Protein AF-A0A7J3LKR8-F1 (afdb_monomer)

pLDDT: mean 77.02, std 14.88, range [39.53, 92.94]

Nearest PDB structures (foldseek):
  2gaj-assembly2_B  TM=6.514E-01  e=2.776E-01  Thermotoga maritima MSB8
  6pcm-assembly1_A  TM=3.779E-01  e=8.186E-01  Mycolicibacterium smegmatis MC2 155

Solvent-accessible surface area (backbone atoms only — not comparable to full-atom values): 7815 Å² total; per-residue (Å²): 134,84,89,60,90,88,72,79,86,86,52,55,9,87,87,75,67,45,68,35,80,44,65,25,93,63,42,43,55,17,30,83,90,48,46,80,57,73,87,84,53,58,43,98,86,72,45,67,40,46,74,41,71,52,100,90,40,37,34,32,37,30,94,85,83,40,80,40,54,55,71,59,52,46,69,72,45,72,80,58,90,79,74,70,62,61,77,76,72,80,70,78,75,72,79,79,74,73,85,79,83,82,81,84,55,90,78,69,58,68,81,72,71,80,82,125

Foldseek 3Di:
DDDDPPDDDFDAALPPRHTFDDAAPLFAGHHPVCNQFDDWAADPVRATWDWDADPVTIWTQGPPPGIHHPVRRCVVCVPDVPPRPPVPPPPPPPDPDDPPDDDDDPVNCPVPPPDD

Radius of gyration: 26.87 Å; Cα contacts (8 Å, |Δi|>4): 132; chains: 1; bounding box: 76×48×60 Å

Mean predicted aligned error: 14.71 Å

Secondary structure (DSSP, 8-state):
----TT----PBPTTT-SBP-EE-TTS-EE-GGGTTPPP--B-TTSPBEEEEEETTEEEEEETTTEEE-HHHHHHHS---TT--------------PPP------GGGGGGTTT--

Structure (mmCIF, N/CA/C/O backbone):
data_AF-A0A7J3LKR8-F1
#
_entry.id   AF-A0A7J3LKR8-F1
#
loop_
_atom_site.group_PDB
_atom_site.id
_atom_site.type_symbol
_atom_site.label_atom_id
_atom_site.label_alt_id
_atom_site.label_comp_id
_atom_site.label_asym_id
_atom_site.label_entity_id
_atom_site.label_seq_id
_atom_site.pdbx_PDB_ins_code
_atom_site.Cartn_x
_atom_site.Cartn_y
_atom_site.Cartn_z
_atom_site.occupancy
_atom_site.B_iso_or_equiv
_atom_site.auth_seq_id
_atom_site.auth_comp_id
_atom_site.auth_asym_id
_atom_site.auth_atom_id
_atom_site.pdbx_PDB_model_num
ATOM 1 N N . MET A 1 1 ? -7.512 6.558 -28.235 1.00 57.88 1 MET A N 1
ATOM 2 C CA . MET A 1 1 ? -6.117 6.060 -28.162 1.00 57.88 1 MET A CA 1
ATOM 3 C C . MET A 1 1 ? -6.116 4.558 -28.423 1.00 57.88 1 MET A C 1
ATOM 5 O O . MET A 1 1 ? -6.779 3.833 -27.690 1.00 57.88 1 MET A O 1
ATOM 9 N N . ARG A 1 2 ? -5.471 4.093 -29.501 1.00 68.38 2 ARG A N 1
ATOM 10 C CA . ARG A 1 2 ? -5.388 2.660 -29.840 1.00 68.38 2 ARG A CA 1
ATOM 11 C C . ARG A 1 2 ? -4.340 1.997 -28.942 1.00 68.38 2 ARG A C 1
ATOM 13 O O . ARG A 1 2 ? -3.242 2.527 -28.810 1.00 68.38 2 ARG A O 1
ATOM 20 N N . LYS A 1 3 ? -4.677 0.868 -28.312 1.00 70.75 3 LYS A N 1
ATOM 21 C CA . LYS A 1 3 ? -3.706 0.061 -27.559 1.00 70.75 3 LYS A CA 1
ATOM 22 C C . LYS A 1 3 ? -2.816 -0.653 -28.576 1.00 70.75 3 LYS A C 1
ATOM 24 O O . LYS A 1 3 ? -3.308 -1.505 -29.309 1.00 70.75 3 LYS A O 1
ATOM 29 N N . ALA A 1 4 ? -1.550 -0.259 -28.660 1.00 83.12 4 ALA A N 1
ATOM 30 C CA . ALA A 1 4 ? -0.561 -0.938 -29.485 1.00 83.12 4 ALA A CA 1
ATOM 31 C C . ALA A 1 4 ? 0.054 -2.102 -28.697 1.00 83.12 4 ALA A C 1
ATOM 33 O O . ALA A 1 4 ? 0.315 -1.984 -27.496 1.00 83.12 4 ALA A O 1
ATOM 34 N N . TYR A 1 5 ? 0.278 -3.229 -29.370 1.00 75.50 5 TYR A N 1
ATOM 35 C CA . TYR A 1 5 ? 1.032 -4.343 -28.803 1.00 75.50 5 TYR A CA 1
ATOM 36 C C . TYR A 1 5 ? 2.461 -3.877 -28.475 1.00 75.50 5 TYR A C 1
ATOM 38 O O . TYR A 1 5 ? 3.068 -3.151 -29.258 1.00 75.50 5 TYR A O 1
ATOM 46 N N . GLY A 1 6 ? 2.975 -4.252 -27.300 1.00 80.94 6 GLY A N 1
ATOM 47 C CA . GLY A 1 6 ? 4.307 -3.851 -26.819 1.00 80.94 6 GLY A CA 1
ATOM 48 C C . GLY A 1 6 ? 4.324 -2.720 -25.782 1.00 80.94 6 GLY A C 1
ATOM 49 O O . GLY A 1 6 ? 5.373 -2.447 -25.207 1.00 80.94 6 GLY A O 1
ATOM 50 N N . MET A 1 7 ? 3.184 -2.094 -25.474 1.00 78.69 7 MET A N 1
ATOM 51 C CA . MET A 1 7 ? 3.101 -1.134 -24.367 1.00 78.69 7 MET A CA 1
ATOM 52 C C . MET A 1 7 ? 2.972 -1.865 -23.023 1.00 78.69 7 MET A C 1
ATOM 54 O O . MET A 1 7 ? 1.961 -2.518 -22.757 1.00 78.69 7 MET A O 1
ATOM 58 N N . SER A 1 8 ? 3.987 -1.751 -22.164 1.00 77.31 8 SER A N 1
ATOM 59 C CA . SER A 1 8 ? 3.939 -2.247 -20.787 1.00 77.31 8 SER A CA 1
ATOM 60 C C . SER A 1 8 ? 3.144 -1.292 -19.890 1.00 77.31 8 SER A C 1
ATOM 62 O O . SER A 1 8 ? 3.181 -0.070 -20.037 1.00 77.31 8 SER A O 1
ATOM 64 N N . LYS A 1 9 ? 2.376 -1.853 -18.950 1.00 78.50 9 LYS A N 1
ATOM 65 C CA . LYS A 1 9 ? 1.615 -1.069 -17.973 1.00 78.50 9 LYS A CA 1
ATOM 66 C C . LYS A 1 9 ? 2.523 -0.745 -16.788 1.00 78.50 9 LYS A C 1
ATOM 68 O O . LYS A 1 9 ? 2.817 -1.625 -15.984 1.00 78.50 9 LYS A O 1
ATOM 73 N N . THR A 1 10 ? 2.943 0.509 -16.668 1.00 83.38 10 THR A N 1
ATOM 74 C CA . THR A 1 10 ? 3.678 0.981 -15.487 1.00 83.38 10 THR A CA 1
ATOM 75 C C . THR A 1 10 ? 2.688 1.333 -14.381 1.00 83.38 10 THR A C 1
ATOM 77 O O . THR A 1 10 ? 1.911 2.280 -14.510 1.00 83.38 10 THR A O 1
ATOM 80 N N . GLU A 1 11 ? 2.697 0.567 -13.293 1.00 85.12 11 GLU A N 1
ATOM 81 C CA . GLU A 1 11 ? 1.855 0.830 -12.124 1.00 85.12 11 GLU A CA 1
ATOM 82 C C . GLU A 1 11 ? 2.573 1.759 -11.136 1.00 85.12 11 GLU A C 1
ATOM 84 O O . GLU A 1 11 ? 3.794 1.696 -10.967 1.00 85.12 11 GLU A O 1
ATOM 89 N N . LYS A 1 12 ? 1.818 2.655 -10.493 1.00 88.19 12 LYS A N 1
ATOM 90 C CA . LYS A 1 12 ? 2.337 3.593 -9.489 1.00 88.19 12 LYS A CA 1
ATOM 91 C C . LYS A 1 12 ? 2.016 3.094 -8.085 1.00 88.19 12 LYS A C 1
ATOM 93 O O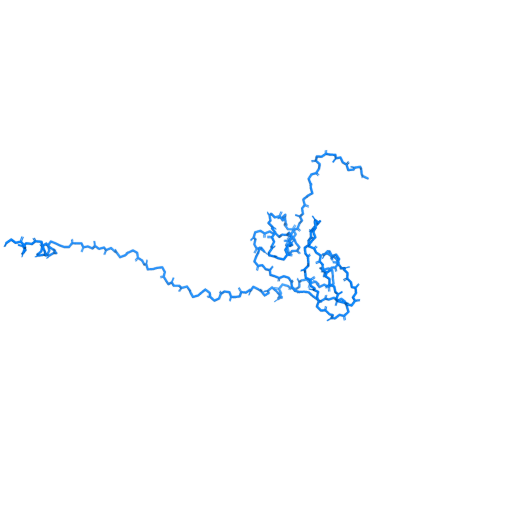 . LYS A 1 12 ? 0.970 2.494 -7.855 1.00 88.19 12 LYS A O 1
ATOM 98 N N . CYS A 1 13 ? 2.919 3.366 -7.153 1.00 88.00 13 CYS A N 1
ATOM 99 C CA . CYS A 1 13 ? 2.746 3.090 -5.738 1.00 88.00 13 CYS A CA 1
ATOM 100 C C . CYS A 1 13 ? 1.652 4.007 -5.167 1.00 88.00 13 CYS A C 1
ATOM 102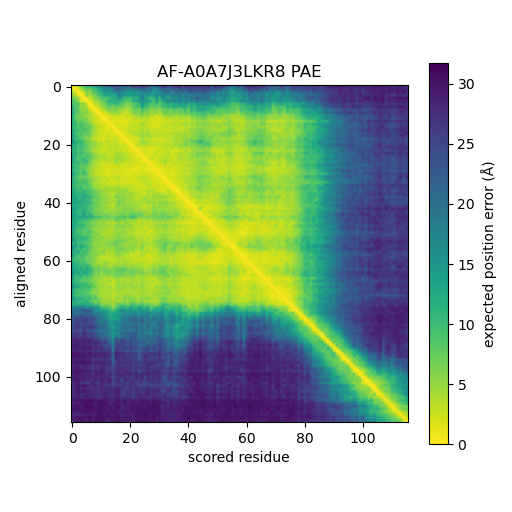 O O . CYS A 1 13 ? 1.788 5.226 -5.278 1.00 88.00 13 CYS A O 1
ATOM 104 N N . PRO A 1 14 ? 0.623 3.461 -4.502 1.00 83.94 14 PRO A N 1
ATOM 105 C CA . PRO A 1 14 ? -0.488 4.248 -3.973 1.00 83.94 14 PRO A CA 1
ATOM 106 C C . PRO A 1 14 ? -0.091 5.192 -2.824 1.00 83.94 14 PRO A C 1
ATOM 108 O O . PRO A 1 14 ? -0.790 6.153 -2.541 1.00 83.94 14 PRO A O 1
ATOM 111 N N . PHE A 1 15 ? 1.045 4.949 -2.172 1.00 84.44 15 PHE A N 1
ATOM 112 C CA . PHE A 1 15 ? 1.487 5.735 -1.016 1.00 84.44 15 PHE A CA 1
ATOM 113 C C . PHE A 1 15 ? 2.340 6.954 -1.384 1.00 84.44 15 PHE A C 1
ATOM 115 O O . PHE A 1 15 ? 2.272 7.980 -0.723 1.00 84.44 15 PHE A O 1
ATOM 122 N N . CYS A 1 16 ? 3.191 6.835 -2.408 1.00 84.75 16 CYS A N 1
ATOM 123 C CA . CYS A 1 16 ? 4.172 7.872 -2.755 1.00 84.75 16 CYS A CA 1
ATOM 124 C C . CYS A 1 16 ? 4.200 8.235 -4.240 1.00 84.75 16 CYS A C 1
ATOM 126 O O . CYS A 1 16 ? 5.059 9.003 -4.659 1.00 84.75 16 CYS A O 1
ATOM 128 N N . ASN A 1 17 ? 3.308 7.666 -5.055 1.00 85.00 17 ASN A N 1
ATOM 129 C CA . ASN A 1 17 ? 3.207 7.894 -6.500 1.00 85.00 17 ASN A CA 1
ATOM 130 C C . ASN A 1 17 ? 4.462 7.542 -7.329 1.00 85.00 17 ASN A C 1
ATOM 132 O O . ASN A 1 17 ? 4.457 7.717 -8.549 1.00 85.00 17 ASN A O 1
ATOM 136 N N . VAL A 1 18 ? 5.506 6.989 -6.703 1.00 88.56 18 VAL A N 1
ATOM 137 C CA . VAL A 1 18 ? 6.695 6.425 -7.364 1.00 88.56 18 VAL A CA 1
ATOM 138 C C . VAL A 1 18 ? 6.333 5.108 -8.054 1.00 88.56 18 VAL A C 1
ATOM 140 O O . VAL A 1 18 ? 5.418 4.414 -7.618 1.00 88.56 18 VAL A O 1
ATOM 143 N N . THR A 1 19 ? 7.047 4.723 -9.110 1.00 90.31 19 THR A N 1
ATOM 144 C CA . THR A 1 19 ? 6.858 3.440 -9.807 1.00 90.31 19 THR A CA 1
ATOM 145 C C . THR A 1 19 ? 6.846 2.250 -8.840 1.00 90.31 19 THR A C 1
ATOM 147 O O . THR A 1 19 ? 7.752 2.084 -8.017 1.00 90.31 19 THR A O 1
ATOM 150 N N . ALA A 1 20 ? 5.812 1.413 -8.935 1.00 90.75 20 ALA A N 1
ATOM 151 C CA . ALA A 1 20 ? 5.717 0.182 -8.166 1.00 90.75 20 ALA A CA 1
ATOM 152 C C . ALA A 1 20 ? 6.665 -0.874 -8.751 1.00 90.75 20 ALA A C 1
ATOM 154 O O . ALA A 1 20 ? 6.666 -1.127 -9.953 1.00 90.75 20 ALA A O 1
ATOM 155 N N . LEU A 1 21 ? 7.478 -1.486 -7.889 1.00 89.69 21 LEU A N 1
ATOM 156 C CA . LEU A 1 21 ? 8.473 -2.498 -8.278 1.00 89.69 21 LEU A CA 1
ATOM 157 C C . LEU A 1 21 ? 8.165 -3.874 -7.686 1.00 89.69 21 LEU A C 1
ATOM 159 O O . LEU A 1 21 ? 8.729 -4.876 -8.113 1.00 89.69 21 LEU A O 1
ATOM 163 N N . SER A 1 22 ? 7.317 -3.920 -6.662 1.00 89.19 22 SER A N 1
ATOM 164 C CA . SER A 1 22 ? 7.049 -5.114 -5.869 1.00 89.19 22 SER A CA 1
ATOM 165 C C . SER A 1 22 ? 5.589 -5.163 -5.452 1.00 89.19 22 SER A C 1
ATOM 167 O O . SER A 1 22 ? 4.907 -4.142 -5.425 1.00 89.19 22 SER A O 1
ATOM 169 N N . VAL A 1 23 ? 5.119 -6.349 -5.085 1.00 89.31 23 VAL A N 1
ATOM 170 C CA . VAL A 1 23 ? 3.765 -6.558 -4.573 1.00 89.31 23 VAL A CA 1
ATOM 171 C C . VAL A 1 23 ? 3.849 -6.844 -3.077 1.00 89.31 23 VAL A C 1
ATOM 173 O O . VAL A 1 23 ? 4.681 -7.635 -2.639 1.00 89.31 23 VAL A O 1
ATOM 176 N N . ASN A 1 24 ? 3.006 -6.183 -2.291 1.00 90.56 24 ASN A N 1
ATOM 177 C CA . ASN A 1 24 ? 2.910 -6.405 -0.850 1.00 90.56 24 ASN A CA 1
ATOM 178 C C . ASN A 1 24 ? 2.187 -7.733 -0.521 1.00 90.56 24 ASN A C 1
ATOM 180 O O . ASN A 1 24 ? 1.544 -8.326 -1.387 1.00 90.56 24 ASN A O 1
ATOM 184 N N . LYS A 1 25 ? 2.204 -8.169 0.746 1.00 88.31 25 LYS A N 1
ATOM 185 C CA . LYS A 1 25 ? 1.461 -9.333 1.265 1.00 88.31 25 LYS A CA 1
ATOM 186 C C . LYS A 1 25 ? -0.023 -9.328 0.876 1.00 88.31 25 LYS A C 1
ATOM 188 O O . LYS A 1 25 ? -0.566 -10.372 0.541 1.00 88.31 25 LYS A O 1
ATOM 193 N N . GLN A 1 26 ? -0.657 -8.155 0.867 1.00 86.88 26 GLN A N 1
ATOM 194 C CA . GLN A 1 26 ? -2.067 -7.980 0.491 1.00 86.88 26 GLN A CA 1
ATOM 195 C C . GLN A 1 26 ? -2.316 -7.977 -1.035 1.00 86.88 26 GLN A C 1
ATOM 197 O O . GLN A 1 26 ? -3.456 -7.872 -1.477 1.00 86.88 26 GLN A O 1
ATOM 202 N N . GLY A 1 27 ? -1.274 -8.079 -1.870 1.00 87.31 27 GLY A N 1
ATOM 203 C CA . GLY A 1 27 ? -1.414 -8.086 -3.331 1.00 87.31 27 GLY A CA 1
ATOM 204 C C . GLY A 1 27 ? -1.411 -6.703 -3.997 1.00 87.31 27 GLY A C 1
ATOM 205 O O . GLY A 1 27 ? -1.689 -6.614 -5.191 1.00 87.31 27 GLY A O 1
ATOM 206 N N . ILE A 1 28 ? -1.108 -5.635 -3.251 1.00 89.19 28 ILE A N 1
ATOM 207 C CA . ILE A 1 28 ? -1.083 -4.249 -3.747 1.00 89.19 28 ILE A CA 1
ATOM 208 C C . ILE A 1 28 ? 0.301 -3.923 -4.346 1.00 89.19 28 ILE A C 1
ATOM 210 O O . ILE A 1 28 ? 1.312 -4.227 -3.699 1.00 89.19 28 ILE A O 1
ATOM 214 N N . PRO A 1 29 ? 0.378 -3.300 -5.540 1.00 90.31 29 PRO A N 1
ATOM 215 C CA . PRO A 1 29 ? 1.638 -2.858 -6.136 1.00 90.31 29 PRO A CA 1
ATOM 216 C C . PRO A 1 29 ? 2.215 -1.669 -5.355 1.00 90.31 29 PRO A C 1
ATOM 218 O O . PRO A 1 29 ? 1.600 -0.612 -5.245 1.00 90.31 29 PRO A O 1
ATOM 221 N N . VAL A 1 30 ? 3.414 -1.834 -4.801 1.00 90.81 30 VAL A N 1
ATOM 222 C CA . VAL A 1 30 ? 4.086 -0.843 -3.950 1.00 90.81 30 VAL A CA 1
ATOM 223 C C . VAL A 1 30 ? 5.561 -0.685 -4.323 1.00 90.81 30 VAL A C 1
ATOM 225 O O . VAL A 1 30 ? 6.186 -1.552 -4.946 1.00 90.81 30 VAL A O 1
ATOM 22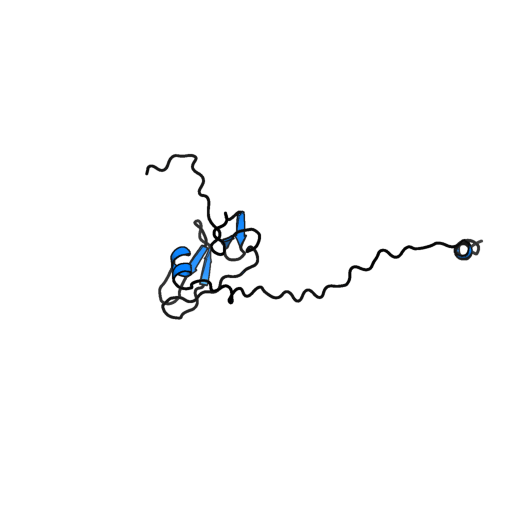8 N N . CYS A 1 31 ? 6.148 0.450 -3.946 1.00 90.94 31 CYS A N 1
ATOM 229 C CA . CYS A 1 31 ? 7.593 0.646 -4.023 1.00 90.94 31 CYS A CA 1
ATOM 230 C C . CYS A 1 31 ? 8.315 -0.174 -2.934 1.00 90.94 31 CYS A C 1
ATOM 232 O O . CYS A 1 31 ? 7.703 -0.649 -1.975 1.00 90.94 31 CYS A O 1
ATOM 234 N N . ARG A 1 32 ? 9.645 -0.295 -3.039 1.00 88.62 32 ARG A N 1
ATOM 235 C CA . ARG A 1 32 ? 10.465 -1.061 -2.078 1.00 88.62 32 ARG A CA 1
ATOM 236 C C . ARG A 1 32 ? 10.342 -0.562 -0.634 1.00 88.62 32 ARG A C 1
ATOM 238 O O . ARG A 1 32 ? 10.436 -1.361 0.291 1.00 88.62 32 ARG A O 1
ATOM 245 N N . GLN A 1 33 ? 10.115 0.738 -0.442 1.00 88.00 33 GLN A N 1
ATOM 246 C CA . GLN A 1 33 ? 9.962 1.346 0.885 1.00 88.00 33 GLN A CA 1
ATOM 247 C C . GLN A 1 33 ? 8.653 0.925 1.570 1.00 88.00 33 GLN A C 1
ATOM 249 O O . GLN A 1 33 ? 8.618 0.783 2.788 1.00 88.00 33 GLN A O 1
ATOM 254 N N . HIS A 1 34 ? 7.598 0.651 0.797 1.00 86.25 34 HIS A N 1
ATOM 255 C CA . HIS A 1 34 ? 6.254 0.371 1.315 1.00 86.25 34 HIS A CA 1
ATOM 256 C C . HIS A 1 34 ? 5.852 -1.108 1.221 1.00 86.25 34 HIS A C 1
ATOM 258 O O . HIS A 1 34 ? 4.699 -1.457 1.453 1.00 86.25 34 HIS A O 1
ATOM 264 N N . ILE A 1 35 ? 6.804 -2.007 0.949 1.00 88.12 35 ILE A N 1
ATOM 265 C CA . ILE A 1 35 ? 6.558 -3.455 0.832 1.00 88.12 35 ILE A CA 1
ATOM 266 C C . ILE A 1 35 ? 6.102 -4.124 2.138 1.00 88.12 35 ILE A C 1
ATOM 268 O O . ILE A 1 35 ? 5.586 -5.233 2.104 1.00 88.12 35 ILE A O 1
ATOM 272 N N . LYS A 1 36 ? 6.315 -3.486 3.294 1.00 86.81 36 LYS A N 1
ATOM 273 C CA . LYS A 1 36 ? 5.938 -4.026 4.614 1.00 86.81 36 LYS A CA 1
ATOM 274 C C . LYS A 1 36 ? 4.703 -3.354 5.219 1.00 86.81 36 LYS A C 1
ATOM 276 O O . LYS A 1 36 ? 4.306 -3.736 6.313 1.00 86.81 36 LYS A O 1
ATOM 281 N N . LEU A 1 37 ? 4.134 -2.347 4.557 1.00 84.19 37 LEU A N 1
ATOM 282 C CA . LEU A 1 37 ? 3.014 -1.579 5.096 1.00 84.19 37 LEU A CA 1
ATOM 283 C C . LEU A 1 37 ? 1.696 -2.261 4.772 1.00 84.19 37 LEU A C 1
ATOM 285 O O . LEU A 1 37 ? 1.406 -2.461 3.603 1.00 84.19 37 LEU A O 1
ATOM 289 N N . ASN A 1 38 ? 0.880 -2.580 5.770 1.00 84.25 38 ASN A N 1
ATOM 290 C CA . ASN A 1 38 ? -0.476 -3.066 5.521 1.00 84.25 38 ASN A CA 1
ATOM 291 C C . ASN A 1 38 ? -1.439 -1.884 5.418 1.00 84.25 38 ASN A C 1
ATOM 293 O O . ASN A 1 38 ? -1.370 -0.951 6.215 1.00 84.25 38 ASN A O 1
ATOM 297 N N . LEU A 1 39 ? -2.331 -1.936 4.434 1.00 82.62 39 LEU A N 1
ATOM 298 C CA . LEU A 1 39 ? -3.360 -0.930 4.235 1.00 82.62 39 LEU A CA 1
ATOM 299 C C . LEU A 1 39 ? -4.674 -1.445 4.828 1.00 82.62 39 LEU A C 1
ATOM 301 O O . LEU A 1 39 ? -5.209 -2.452 4.360 1.00 82.62 39 LEU A O 1
ATOM 305 N N . ASN A 1 40 ? -5.175 -0.744 5.843 1.00 84.88 40 ASN A N 1
ATOM 306 C CA . ASN A 1 40 ? -6.493 -0.960 6.431 1.00 84.88 40 ASN A CA 1
ATOM 307 C C . ASN A 1 40 ? -7.319 0.301 6.188 1.00 84.88 40 ASN A C 1
ATOM 309 O O . ASN A 1 40 ? -6.902 1.390 6.566 1.00 84.88 40 ASN A O 1
ATOM 313 N N . MET A 1 41 ? -8.470 0.158 5.539 1.00 84.81 41 MET A N 1
ATOM 314 C CA . MET A 1 41 ? -9.324 1.283 5.160 1.00 84.81 41 MET A CA 1
ATOM 315 C C . MET A 1 41 ? -10.781 0.981 5.492 1.00 84.81 41 MET A C 1
ATOM 317 O O . MET A 1 41 ? -11.185 -0.183 5.563 1.00 84.81 41 MET A O 1
ATOM 321 N N . LYS A 1 42 ? -11.574 2.038 5.673 1.00 88.94 42 LYS A N 1
ATOM 32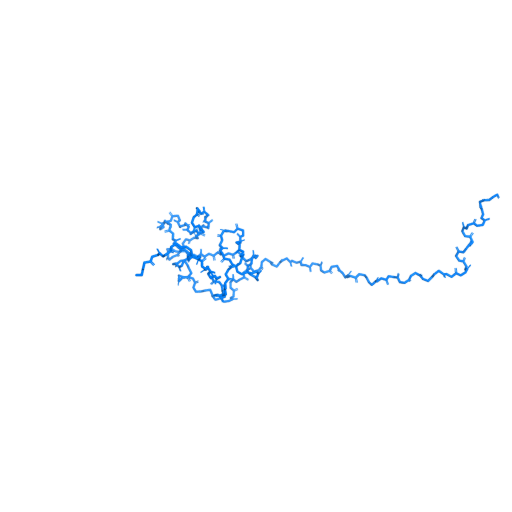2 C CA . LYS A 1 42 ? -13.020 1.926 5.863 1.00 88.94 42 LYS A CA 1
ATOM 323 C C . LYS A 1 42 ? -13.750 2.299 4.582 1.00 88.94 42 LYS A C 1
ATOM 325 O O . LYS A 1 42 ? -13.313 3.143 3.801 1.00 88.94 42 LYS A O 1
ATOM 330 N N . CYS A 1 43 ? -14.864 1.625 4.350 1.00 89.25 43 CYS A N 1
ATOM 331 C CA . CYS A 1 43 ? -15.793 1.984 3.296 1.00 89.25 43 CYS A CA 1
ATOM 332 C C . CYS A 1 43 ? -16.552 3.265 3.680 1.00 89.25 43 CYS A C 1
ATOM 334 O O . CYS A 1 43 ? -16.699 3.574 4.861 1.00 89.25 43 CYS A O 1
ATOM 336 N N . ALA A 1 44 ? -17.129 3.961 2.696 1.00 86.69 44 ALA A N 1
ATOM 337 C CA . ALA A 1 44 ? -18.036 5.087 2.933 1.00 86.69 44 ALA A CA 1
ATOM 338 C C . ALA A 1 44 ? -19.246 4.714 3.815 1.00 86.69 44 ALA A C 1
ATOM 340 O O . ALA A 1 44 ? -19.821 5.573 4.473 1.00 86.69 44 ALA A O 1
ATOM 341 N N . CYS A 1 45 ? -19.619 3.429 3.868 1.00 87.75 45 CYS A N 1
ATOM 342 C CA . CYS A 1 45 ? -20.669 2.935 4.759 1.00 87.75 45 CYS A CA 1
ATOM 343 C C . CYS A 1 45 ? -20.207 2.694 6.212 1.00 87.75 45 CYS A C 1
ATOM 345 O O . CYS A 1 45 ? -20.998 2.206 7.014 1.00 87.75 45 CYS A O 1
ATOM 347 N N . GLY A 1 46 ? -18.937 2.956 6.542 1.00 85.75 46 GLY A N 1
ATOM 348 C CA . GLY A 1 46 ? -18.359 2.774 7.879 1.00 85.75 46 GLY A CA 1
ATOM 349 C C . GLY A 1 46 ? -17.860 1.360 8.208 1.00 85.75 46 GLY A C 1
ATOM 350 O O . GLY A 1 46 ? -17.263 1.163 9.263 1.00 85.75 46 GLY A O 1
ATOM 351 N N . GLU A 1 47 ? -18.064 0.389 7.314 1.00 91.06 47 GLU A N 1
ATOM 352 C CA . GLU A 1 47 ? -17.595 -0.995 7.475 1.00 91.06 47 GLU A CA 1
ATOM 353 C C . GLU A 1 47 ? -16.121 -1.133 7.062 1.00 91.06 47 GLU A C 1
ATOM 355 O O . GLU A 1 47 ? -15.625 -0.373 6.221 1.00 91.06 47 GLU A O 1
ATOM 360 N N . TRP A 1 48 ? -15.421 -2.118 7.622 1.00 90.19 48 TRP A N 1
ATOM 361 C CA . TRP A 1 48 ? -14.053 -2.438 7.216 1.00 90.19 48 TRP A CA 1
ATOM 362 C C . TRP A 1 48 ? -14.011 -3.056 5.814 1.00 90.19 48 TRP A C 1
ATOM 364 O O . TRP A 1 48 ? -14.895 -3.815 5.415 1.00 90.19 48 TRP A O 1
ATOM 374 N N . LEU A 1 49 ? -12.980 -2.694 5.053 1.00 91.25 49 LEU A N 1
ATOM 375 C CA . LEU A 1 49 ? -12.735 -3.223 3.716 1.00 91.25 49 LEU A CA 1
ATOM 376 C C . LEU A 1 49 ? -11.737 -4.379 3.778 1.00 91.25 49 LEU A C 1
ATOM 378 O O . LEU A 1 49 ? -10.585 -4.187 4.167 1.00 91.25 49 LEU A O 1
ATOM 382 N N . ASP A 1 50 ? -12.147 -5.549 3.298 1.00 90.19 50 ASP A N 1
ATOM 383 C CA . ASP A 1 50 ? -11.260 -6.700 3.168 1.00 90.19 50 ASP A CA 1
ATOM 384 C C . ASP A 1 50 ? -10.459 -6.617 1.871 1.00 90.19 50 ASP A C 1
ATOM 386 O O . ASP A 1 50 ? -11.025 -6.490 0.782 1.00 90.19 50 ASP A O 1
ATOM 390 N N . VAL A 1 51 ? -9.135 -6.747 1.957 1.00 90.31 51 VAL A N 1
ATOM 391 C CA . VAL A 1 51 ? -8.284 -6.782 0.761 1.00 90.31 51 VAL A CA 1
ATOM 392 C C . VAL A 1 51 ? -8.267 -8.188 0.182 1.00 90.31 51 VAL A C 1
ATOM 394 O O . VAL A 1 51 ? -7.848 -9.140 0.839 1.00 90.31 51 VAL A O 1
ATOM 397 N N . LYS A 1 52 ? -8.686 -8.326 -1.075 1.00 90.38 52 LYS A N 1
ATOM 398 C CA . LYS A 1 52 ? -8.671 -9.590 -1.815 1.00 90.38 52 LYS A CA 1
ATOM 399 C C . LYS A 1 52 ? -7.831 -9.464 -3.080 1.00 90.38 52 LYS A C 1
ATOM 401 O O . LYS A 1 52 ? -7.749 -8.408 -3.704 1.00 90.38 52 LYS A O 1
ATOM 406 N N . LYS A 1 53 ? -7.201 -10.570 -3.481 1.00 89.00 53 LYS A N 1
ATOM 407 C CA . LYS A 1 53 ? -6.366 -10.649 -4.685 1.00 89.00 53 LYS A CA 1
ATOM 408 C C . LYS A 1 53 ? -7.159 -11.257 -5.840 1.00 89.00 53 LYS A C 1
ATOM 410 O O . LYS A 1 53 ? -7.748 -12.323 -5.692 1.00 89.00 53 LYS A O 1
ATOM 415 N N . SER A 1 54 ? -7.134 -10.605 -6.999 1.00 87.69 54 SER A N 1
ATOM 416 C CA . SER A 1 54 ? -7.661 -11.136 -8.262 1.00 87.69 54 SER A CA 1
ATOM 417 C C . SER A 1 54 ? -6.536 -11.357 -9.281 1.00 87.69 54 SER A C 1
ATOM 419 O O . SER A 1 54 ? -5.402 -10.920 -9.072 1.00 87.69 54 SER A O 1
ATOM 421 N N . LYS A 1 55 ? -6.860 -11.972 -10.429 1.00 85.06 55 LYS A N 1
ATOM 422 C CA . LYS A 1 55 ? -5.955 -12.079 -11.593 1.00 85.06 55 LYS A CA 1
ATOM 423 C C . LYS A 1 55 ? -5.422 -10.716 -12.060 1.00 85.06 55 LYS A C 1
ATOM 425 O O . LYS A 1 55 ? -4.330 -10.644 -12.611 1.00 85.06 55 LYS A O 1
ATOM 430 N N . TRP A 1 56 ? -6.196 -9.653 -11.847 1.00 82.25 56 TRP A N 1
ATOM 431 C CA . TRP A 1 56 ? -5.937 -8.313 -12.376 1.00 82.25 56 TRP A CA 1
ATOM 432 C C . TRP A 1 56 ? -5.353 -7.345 -11.340 1.00 82.25 56 TRP A C 1
ATOM 434 O O . TRP A 1 56 ? -5.120 -6.184 -11.665 1.00 82.25 56 TRP A O 1
ATOM 444 N N . GLY A 1 57 ? -5.130 -7.807 -10.106 1.00 83.31 57 GLY A N 1
ATOM 445 C CA . GLY A 1 57 ? -4.628 -6.995 -8.997 1.00 83.31 57 GLY A CA 1
ATOM 446 C C . GLY A 1 57 ? -5.474 -7.120 -7.730 1.00 83.31 57 GLY A C 1
ATOM 447 O O . GLY A 1 57 ? -6.450 -7.878 -7.680 1.00 83.31 57 GLY A O 1
ATOM 448 N N . ALA A 1 58 ? -5.077 -6.390 -6.689 1.00 88.94 58 ALA A N 1
ATOM 449 C CA . ALA A 1 58 ? -5.829 -6.304 -5.443 1.00 88.94 58 ALA A CA 1
ATOM 450 C C . ALA A 1 58 ? -7.081 -5.424 -5.587 1.00 88.94 58 ALA A C 1
ATOM 452 O O . ALA A 1 58 ? -7.068 -4.400 -6.272 1.00 88.94 58 ALA A O 1
ATOM 453 N N . PHE A 1 59 ? -8.151 -5.825 -4.911 1.00 91.12 59 PHE A N 1
ATOM 454 C CA . PHE A 1 59 ? -9.395 -5.077 -4.781 1.00 91.12 59 PHE A CA 1
ATOM 455 C C . PHE A 1 59 ? -9.876 -5.139 -3.334 1.00 91.12 59 PHE A C 1
ATOM 457 O O . PHE A 1 59 ? -9.473 -6.022 -2.575 1.00 91.12 59 PHE A O 1
ATOM 464 N N . PHE A 1 60 ? -10.743 -4.208 -2.957 1.00 91.94 60 PHE A N 1
ATOM 465 C CA . PHE A 1 60 ? -11.347 -4.200 -1.635 1.00 91.94 60 PHE A CA 1
ATOM 466 C C . PHE A 1 60 ? -12.760 -4.756 -1.719 1.00 91.94 60 PHE A C 1
ATOM 468 O O . PHE A 1 60 ? -13.477 -4.494 -2.682 1.00 91.94 60 PHE A O 1
ATOM 475 N N . LEU A 1 61 ? -13.176 -5.523 -0.722 1.00 92.94 61 LEU A N 1
ATOM 476 C CA . LEU A 1 61 ? -14.535 -6.018 -0.607 1.00 92.94 61 LEU A CA 1
ATOM 477 C C . LEU A 1 61 ? -15.143 -5.474 0.678 1.00 92.94 61 LEU A C 1
ATOM 479 O O . LEU A 1 61 ? -14.638 -5.721 1.767 1.00 92.94 61 LEU A O 1
ATOM 483 N N . CYS A 1 62 ? -16.235 -4.736 0.538 1.00 92.94 62 CYS A N 1
ATOM 484 C CA . CYS A 1 62 ? -17.066 -4.330 1.656 1.00 92.94 62 CYS A CA 1
ATOM 485 C C . CYS A 1 62 ? -18.232 -5.313 1.782 1.00 92.94 62 CYS A C 1
ATOM 487 O O . CYS A 1 62 ? -18.940 -5.542 0.802 1.00 92.94 62 CYS A O 1
ATOM 489 N N . SER A 1 63 ? -18.509 -5.815 2.985 1.00 91.81 63 SER A N 1
ATOM 490 C CA . SER A 1 63 ? -19.631 -6.738 3.226 1.00 91.81 63 SER A CA 1
ATOM 491 C C . SER A 1 63 ? -21.002 -6.132 2.898 1.00 91.81 63 SER A C 1
ATOM 493 O O . SER A 1 63 ? -21.913 -6.855 2.511 1.00 91.81 63 SER A O 1
ATOM 495 N N . ARG A 1 64 ? -21.149 -4.802 3.014 1.00 92.19 64 ARG A N 1
ATOM 496 C CA . ARG A 1 64 ? -22.392 -4.076 2.685 1.00 92.19 64 ARG A CA 1
ATOM 497 C C . ARG A 1 64 ? -22.454 -3.519 1.258 1.00 92.19 64 ARG A C 1
ATOM 499 O O . ARG A 1 64 ? -23.471 -3.669 0.598 1.00 92.19 64 ARG A O 1
ATOM 506 N N . CYS A 1 65 ? -21.395 -2.856 0.783 1.00 90.12 65 CYS A N 1
ATOM 507 C CA . CYS A 1 65 ? -21.392 -2.173 -0.522 1.00 90.12 65 CYS A CA 1
ATOM 508 C C . CYS A 1 65 ? -20.890 -3.040 -1.686 1.00 90.12 65 CYS A C 1
ATOM 510 O O . CYS A 1 65 ? -21.066 -2.664 -2.842 1.00 90.12 65 CYS A O 1
ATOM 512 N N . GLY A 1 66 ? -20.244 -4.171 -1.399 1.00 90.69 66 GLY A N 1
ATOM 513 C CA . GLY A 1 66 ? -19.646 -5.033 -2.412 1.00 90.69 66 GLY A CA 1
ATOM 514 C C . GLY A 1 66 ? -18.219 -4.620 -2.805 1.00 90.69 66 GLY A C 1
ATOM 515 O O . GLY A 1 66 ? -17.495 -4.025 -1.998 1.00 90.69 66 GLY A O 1
ATOM 516 N N . PRO A 1 67 ? -17.757 -5.008 -4.009 1.00 92.25 67 PRO A N 1
ATO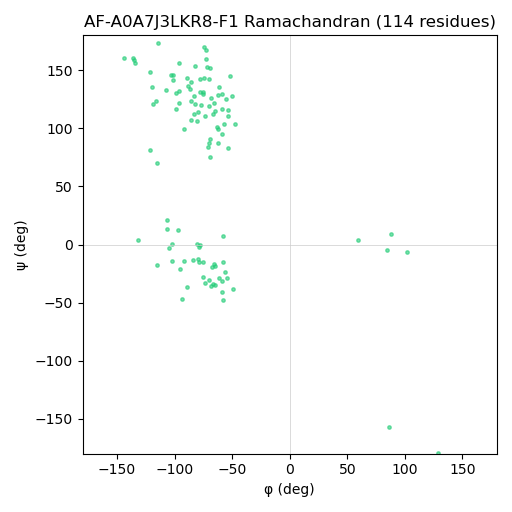M 517 C CA . PRO A 1 67 ? -16.375 -4.815 -4.431 1.00 92.25 67 PRO A CA 1
ATOM 518 C C . PRO A 1 67 ? -16.091 -3.357 -4.810 1.00 92.25 67 PRO A C 1
ATOM 520 O O . PRO A 1 67 ? -16.800 -2.748 -5.608 1.00 92.25 67 PRO A O 1
ATOM 523 N N . ILE A 1 68 ? -15.004 -2.815 -4.271 1.00 91.06 68 ILE A N 1
ATOM 524 C CA . ILE A 1 68 ? -14.527 -1.452 -4.494 1.00 91.06 68 ILE A CA 1
ATOM 525 C C . ILE A 1 68 ? -13.130 -1.516 -5.116 1.00 91.06 68 ILE A C 1
ATOM 527 O O . ILE A 1 68 ? -12.266 -2.299 -4.707 1.00 91.06 68 ILE A O 1
ATOM 531 N N . SER A 1 69 ? -12.904 -0.689 -6.138 1.00 88.81 69 SER A N 1
ATOM 532 C CA . SER A 1 69 ? -11.599 -0.582 -6.785 1.00 88.81 69 SER A CA 1
ATOM 533 C C . SER A 1 69 ? -10.579 0.081 -5.860 1.00 88.81 69 SER A C 1
ATOM 535 O O . SER A 1 69 ? -10.920 0.918 -5.026 1.00 88.81 69 SER A O 1
ATOM 537 N N . LEU A 1 70 ? -9.301 -0.261 -6.037 1.00 85.31 70 LEU A N 1
ATOM 538 C CA . LEU A 1 70 ? -8.229 0.302 -5.218 1.00 85.31 70 LEU A CA 1
ATOM 539 C C . LEU A 1 70 ? -8.153 1.833 -5.312 1.00 85.31 70 LEU A C 1
ATOM 541 O O . LEU A 1 70 ? -8.028 2.488 -4.286 1.00 85.31 70 LEU A O 1
ATOM 545 N N . ALA A 1 71 ? -8.318 2.395 -6.513 1.00 84.69 71 ALA A N 1
ATOM 546 C CA . ALA A 1 71 ? -8.355 3.845 -6.715 1.00 84.69 71 ALA A CA 1
ATOM 547 C C . ALA A 1 71 ? -9.469 4.509 -5.890 1.00 84.69 71 ALA A C 1
ATOM 549 O O . ALA A 1 71 ? -9.214 5.451 -5.148 1.00 84.69 71 ALA A O 1
ATOM 550 N N . LYS A 1 72 ? -10.683 3.948 -5.933 1.00 86.62 72 LYS A N 1
ATOM 551 C CA . LYS A 1 72 ? -11.832 4.496 -5.205 1.00 86.62 72 LYS A CA 1
ATOM 552 C C . LYS A 1 72 ? -11.681 4.358 -3.692 1.00 86.62 72 LYS A C 1
ATOM 554 O O . LYS A 1 72 ? -12.092 5.232 -2.942 1.00 86.62 72 LYS A O 1
ATOM 559 N N . ALA A 1 73 ? -11.073 3.269 -3.232 1.00 85.94 73 ALA A N 1
ATOM 560 C CA . ALA A 1 73 ? -10.830 3.062 -1.811 1.00 85.94 73 ALA A CA 1
ATOM 561 C C . ALA A 1 73 ? -9.819 4.080 -1.241 1.00 85.94 73 ALA A C 1
ATOM 563 O O . ALA A 1 73 ? -9.987 4.531 -0.108 1.00 85.94 73 ALA A O 1
ATOM 564 N N . MET A 1 74 ? -8.827 4.484 -2.043 1.00 83.44 74 MET A N 1
ATOM 565 C CA . MET A 1 74 ? -7.862 5.527 -1.683 1.00 83.44 74 MET A CA 1
ATOM 566 C C . MET A 1 74 ? -8.443 6.942 -1.720 1.00 83.44 74 MET A C 1
ATOM 568 O O . MET A 1 74 ? -8.040 7.781 -0.926 1.00 83.44 74 MET A O 1
ATOM 572 N N . GLU A 1 75 ? -9.382 7.220 -2.623 1.00 83.25 75 GLU A N 1
ATOM 573 C CA . GLU A 1 75 ? -10.082 8.512 -2.658 1.00 83.25 75 GLU A CA 1
ATOM 574 C C . GLU A 1 75 ? -10.932 8.731 -1.396 1.00 83.25 75 GLU A C 1
ATOM 576 O O . GLU A 1 75 ? -11.038 9.851 -0.906 1.00 83.25 75 GLU A O 1
ATOM 581 N N . LEU A 1 76 ? -11.523 7.659 -0.857 1.00 81.50 76 LEU A N 1
ATOM 582 C CA . LEU A 1 76 ? -12.370 7.708 0.341 1.00 81.50 76 LEU A CA 1
ATOM 583 C C . LEU A 1 76 ? -11.583 7.863 1.645 1.00 81.50 76 LEU A C 1
ATOM 585 O O . LEU A 1 76 ? -12.118 8.380 2.621 1.00 81.50 76 LEU A O 1
ATOM 589 N N . ASN A 1 77 ? -10.341 7.386 1.669 1.00 77.06 77 ASN A N 1
ATOM 590 C CA . ASN A 1 77 ? -9.462 7.462 2.827 1.00 77.06 77 ASN A CA 1
ATOM 591 C C . ASN A 1 77 ? -8.212 8.228 2.391 1.00 77.06 77 ASN A C 1
ATOM 593 O O . ASN A 1 77 ? -7.222 7.585 2.025 1.00 77.06 77 ASN A O 1
ATOM 597 N N . PRO A 1 78 ? -8.251 9.577 2.361 1.00 66.56 78 PRO A N 1
ATOM 598 C CA . PRO A 1 78 ? -7.040 10.350 2.146 1.00 66.56 78 PRO A CA 1
ATOM 599 C C . PRO A 1 78 ? -6.032 9.886 3.194 1.00 66.56 78 PRO A C 1
ATOM 601 O O . PRO A 1 78 ? -6.297 9.947 4.391 1.00 66.56 78 PRO A O 1
ATOM 604 N N . ILE A 1 79 ? -4.932 9.297 2.727 1.00 63.31 79 ILE A N 1
ATOM 605 C CA . ILE A 1 79 ? -3.917 8.709 3.592 1.00 63.31 79 ILE A CA 1
ATOM 606 C C . ILE A 1 79 ? -3.216 9.878 4.277 1.00 63.31 79 ILE A C 1
ATOM 608 O O . ILE A 1 79 ? -2.213 10.396 3.785 1.00 63.31 79 ILE A O 1
ATOM 612 N N . ASP A 1 80 ? -3.756 10.314 5.407 1.00 52.75 80 ASP A N 1
ATOM 613 C CA . ASP A 1 80 ? -3.021 11.155 6.325 1.00 52.75 80 ASP A CA 1
ATOM 614 C C . ASP A 1 80 ? -1.831 10.321 6.800 1.00 52.75 80 ASP A C 1
ATOM 616 O O . ASP A 1 80 ? -1.976 9.176 7.235 1.00 52.75 80 ASP A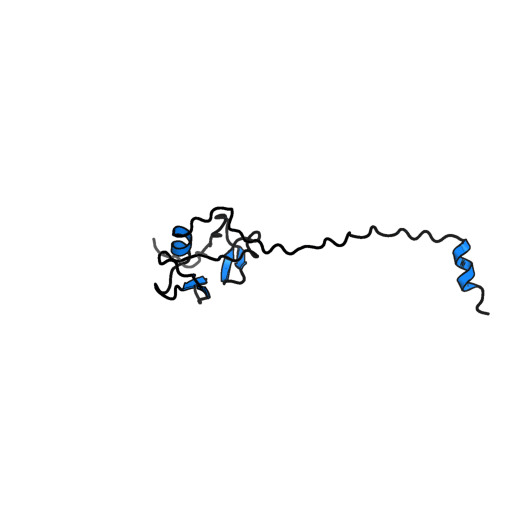 O 1
ATOM 620 N N . ALA A 1 81 ? -0.623 10.877 6.702 1.00 51.28 81 ALA A N 1
ATOM 621 C CA . ALA A 1 81 ? 0.650 10.206 6.993 1.00 51.28 81 ALA A CA 1
ATOM 622 C C . ALA A 1 81 ? 0.785 9.644 8.434 1.00 51.28 81 ALA A C 1
ATOM 624 O O . ALA A 1 81 ? 1.860 9.195 8.829 1.00 51.28 81 ALA A O 1
ATOM 625 N N . LYS A 1 82 ? -0.288 9.679 9.230 1.00 48.25 82 LYS A N 1
ATOM 626 C CA . LYS A 1 82 ? -0.380 9.266 10.630 1.00 48.25 82 LYS A CA 1
ATOM 627 C C . LYS A 1 82 ? -0.887 7.830 10.821 1.00 48.25 82 LYS A C 1
ATOM 629 O O . LYS A 1 82 ? -0.549 7.2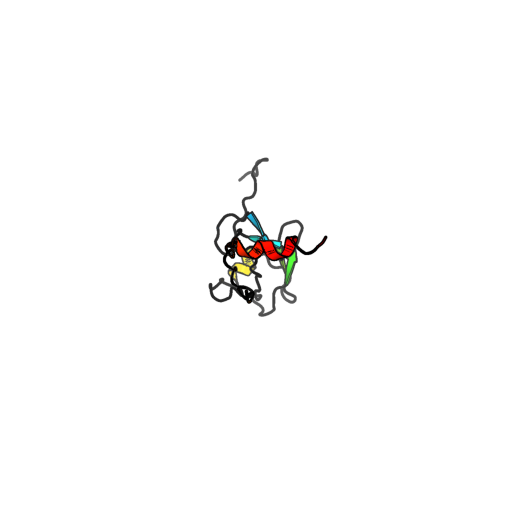38 11.840 1.00 48.25 82 LYS A O 1
ATOM 634 N N . ASP A 1 83 ? -1.579 7.236 9.844 1.00 50.25 83 ASP A N 1
ATOM 635 C CA . ASP A 1 83 ? -2.158 5.880 9.972 1.00 50.25 83 ASP A CA 1
ATOM 636 C C . ASP A 1 83 ? -1.292 4.766 9.374 1.00 50.25 83 ASP A C 1
ATOM 638 O O . ASP A 1 83 ? -1.709 3.611 9.238 1.00 50.25 83 ASP A O 1
ATOM 642 N N . VAL A 1 84 ? -0.039 5.083 9.052 1.00 52.34 84 VAL A N 1
ATOM 643 C CA . VAL A 1 84 ? 0.959 4.077 8.716 1.00 52.34 84 VAL A CA 1
ATOM 644 C C . VAL A 1 84 ? 1.317 3.334 10.002 1.00 52.34 84 VAL A C 1
ATOM 646 O O . VAL A 1 84 ? 2.298 3.651 10.676 1.00 52.34 84 VAL A O 1
ATOM 649 N N . VAL A 1 85 ? 0.514 2.327 10.355 1.00 51.06 85 VAL A N 1
ATOM 650 C CA . VAL A 1 85 ? 0.865 1.333 11.370 1.00 51.06 85 VAL A CA 1
ATOM 651 C C . VAL A 1 85 ? 1.987 0.487 10.774 1.00 51.06 85 VAL A C 1
ATOM 653 O O . VAL A 1 85 ? 1.803 -0.636 10.308 1.00 51.06 85 VAL A O 1
ATOM 656 N N . ALA A 1 86 ? 3.186 1.068 10.740 1.00 48.03 86 ALA A N 1
ATOM 657 C CA . ALA A 1 86 ? 4.401 0.297 10.744 1.00 48.03 86 ALA A CA 1
ATOM 658 C C . ALA A 1 86 ? 4.268 -0.604 11.967 1.00 48.03 86 ALA A C 1
ATOM 660 O O . ALA A 1 86 ? 4.261 -0.112 13.097 1.00 48.03 86 ALA A O 1
ATOM 661 N N . GLU A 1 87 ? 4.094 -1.909 11.742 1.00 45.50 87 GLU A N 1
ATOM 662 C CA . GLU A 1 87 ? 4.368 -2.894 12.773 1.00 45.50 87 GLU A CA 1
ATOM 663 C C . GLU A 1 87 ? 5.737 -2.515 13.329 1.00 45.50 87 GLU A C 1
ATOM 665 O O . GLU A 1 87 ? 6.767 -2.697 12.669 1.00 45.50 87 GLU A O 1
ATOM 670 N N . LYS A 1 88 ? 5.736 -1.895 14.514 1.00 39.53 88 LYS A N 1
ATOM 671 C CA . LYS A 1 88 ? 6.925 -1.699 15.317 1.00 39.53 88 LYS A CA 1
ATOM 672 C C . LYS A 1 88 ? 7.376 -3.111 15.630 1.00 39.53 88 LYS A C 1
ATOM 674 O O . LYS A 1 88 ? 6.997 -3.688 16.641 1.00 39.53 88 LYS A O 1
ATOM 679 N N . LYS A 1 89 ? 8.174 -3.697 14.739 1.00 41.91 89 LYS A N 1
ATOM 680 C CA . LYS A 1 89 ? 9.119 -4.713 15.152 1.00 41.91 89 LYS A CA 1
ATOM 681 C C . LYS A 1 89 ? 9.950 -3.993 16.192 1.00 41.91 89 LYS A C 1
ATOM 683 O O . LYS A 1 89 ? 10.746 -3.125 15.847 1.00 41.91 89 LYS A O 1
ATOM 688 N N . SER A 1 90 ? 9.684 -4.292 17.455 1.00 45.25 90 SER A N 1
ATOM 689 C CA . SER A 1 90 ? 10.615 -4.103 18.548 1.00 45.25 90 SER A CA 1
ATOM 690 C C . SER A 1 90 ? 11.892 -4.828 18.139 1.00 45.25 90 SER A C 1
ATOM 692 O O . SER A 1 90 ? 12.087 -6.008 18.417 1.00 45.25 90 SER A O 1
ATOM 694 N N . SER A 1 91 ? 12.725 -4.156 17.351 1.00 45.97 91 SER A N 1
ATOM 695 C CA . SER A 1 91 ? 14.094 -4.555 17.135 1.00 45.97 91 SER A CA 1
ATOM 696 C C . SER A 1 91 ? 14.773 -4.305 18.466 1.00 45.97 91 SER A C 1
ATOM 698 O O . SER A 1 91 ? 15.235 -3.200 18.739 1.00 45.97 91 SER A O 1
ATOM 700 N N . THR A 1 92 ? 14.791 -5.320 19.323 1.00 47.78 92 THR A N 1
ATOM 701 C CA . THR A 1 92 ? 15.837 -5.453 20.325 1.00 47.78 92 THR A CA 1
ATOM 702 C C . THR A 1 92 ? 17.129 -5.515 19.523 1.00 47.78 92 THR A C 1
ATOM 704 O O . THR A 1 92 ? 17.483 -6.544 18.946 1.00 47.78 92 THR A O 1
ATOM 707 N N . ILE A 1 93 ? 17.766 -4.358 19.365 1.00 54.91 93 ILE A N 1
ATOM 708 C CA . ILE A 1 93 ? 19.099 -4.237 18.800 1.00 54.91 93 ILE A CA 1
ATOM 709 C C . ILE A 1 93 ? 19.991 -5.008 19.773 1.00 54.91 93 ILE A C 1
ATOM 711 O O . ILE A 1 93 ? 20.316 -4.507 20.845 1.00 54.91 93 ILE A O 1
ATOM 715 N N . LYS A 1 94 ? 20.333 -6.261 19.453 1.00 58.22 94 LYS A N 1
ATOM 716 C CA . LYS A 1 94 ? 21.482 -6.896 20.098 1.00 58.22 94 LYS A CA 1
ATOM 717 C C . LYS A 1 94 ? 22.704 -6.096 19.636 1.00 58.22 94 LYS A C 1
ATOM 719 O O . LYS A 1 94 ? 22.879 -5.971 18.420 1.00 58.22 94 LYS A O 1
ATOM 724 N N . PRO A 1 95 ? 23.499 -5.508 20.546 1.00 56.03 95 PRO A N 1
ATOM 725 C CA . PRO A 1 95 ? 24.696 -4.787 20.151 1.00 56.03 95 PRO A CA 1
ATOM 726 C C . PRO A 1 95 ? 25.609 -5.748 19.390 1.00 56.03 95 PRO A C 1
ATOM 728 O O . PRO A 1 95 ? 25.857 -6.876 19.819 1.00 56.03 95 PRO A O 1
ATOM 731 N N . LYS A 1 96 ? 26.050 -5.304 18.213 1.00 57.91 96 LYS A N 1
ATOM 732 C CA . LYS A 1 96 ? 27.080 -5.962 17.418 1.00 57.91 96 LYS A CA 1
ATOM 733 C C . LYS A 1 96 ? 28.350 -5.919 18.265 1.00 57.91 96 LYS A C 1
ATOM 735 O O . LYS A 1 96 ? 28.944 -4.857 18.393 1.00 57.91 96 LYS A O 1
ATOM 740 N N . SER A 1 97 ? 28.690 -7.034 18.909 1.00 64.31 97 SER A N 1
ATOM 741 C CA . SER A 1 97 ? 29.940 -7.160 19.653 1.00 64.31 97 SER A CA 1
ATOM 742 C C . SER A 1 97 ? 31.091 -6.840 18.709 1.00 64.31 97 SER A C 1
ATOM 744 O O . SER A 1 97 ? 31.185 -7.433 17.630 1.00 64.31 97 SER A O 1
ATOM 746 N N . GLU A 1 98 ? 31.928 -5.892 19.104 1.00 73.31 98 GLU A N 1
ATOM 747 C CA . GLU A 1 98 ? 33.194 -5.598 18.445 1.00 73.31 98 GLU A CA 1
ATOM 748 C C . GLU A 1 98 ? 34.011 -6.898 18.306 1.00 73.31 98 GLU A C 1
ATOM 750 O O . GLU A 1 98 ? 33.898 -7.785 19.164 1.00 73.31 98 GLU A O 1
ATOM 755 N N . PRO A 1 99 ? 34.780 -7.078 17.216 1.00 66.50 99 PRO A N 1
ATOM 756 C CA . PRO A 1 99 ? 35.678 -8.217 17.109 1.00 66.50 99 PRO A CA 1
ATOM 757 C C . PRO A 1 99 ? 36.658 -8.153 18.282 1.00 66.50 99 PRO A C 1
ATOM 759 O O . PRO A 1 99 ? 37.415 -7.196 18.409 1.00 66.50 99 PRO A O 1
ATOM 762 N N . LYS A 1 100 ? 36.610 -9.151 19.169 1.00 73.31 100 LYS A N 1
ATOM 763 C CA . LYS A 1 100 ? 37.594 -9.281 20.242 1.00 73.31 100 LYS A CA 1
ATOM 764 C C . LYS A 1 100 ? 38.931 -9.599 19.585 1.00 73.31 100 LYS A C 1
ATOM 766 O O . LYS A 1 100 ? 39.080 -10.667 18.994 1.00 73.31 100 LYS A O 1
ATOM 771 N N . GLU A 1 101 ? 39.867 -8.665 19.658 1.00 73.38 101 GLU A N 1
ATOM 772 C CA . GLU A 1 101 ? 41.264 -8.923 19.342 1.00 73.38 101 GLU A CA 1
ATOM 773 C C . GLU A 1 101 ? 41.780 -9.923 20.383 1.00 73.38 101 GLU A C 1
ATOM 775 O O . GLU A 1 101 ? 41.755 -9.658 21.584 1.00 73.38 101 GLU A O 1
ATOM 780 N N . ILE A 1 102 ? 42.130 -11.129 19.939 1.00 71.50 102 ILE A N 1
ATOM 781 C CA . ILE A 1 102 ? 42.737 -12.142 20.800 1.00 71.50 102 ILE A CA 1
ATOM 782 C C . ILE A 1 102 ? 44.245 -11.948 20.663 1.00 71.50 102 ILE A C 1
ATOM 784 O O . ILE A 1 102 ? 44.838 -12.366 19.671 1.00 71.50 102 ILE A O 1
ATOM 788 N N . THR A 1 103 ? 44.859 -11.272 21.631 1.00 72.94 103 THR A N 1
ATOM 789 C CA . THR A 1 103 ? 46.316 -11.214 21.756 1.00 72.94 103 THR A CA 1
ATOM 790 C C . THR A 1 103 ? 46.778 -12.495 22.435 1.00 72.94 103 THR A C 1
ATOM 792 O O . THR A 1 103 ? 46.552 -12.665 23.629 1.00 72.94 103 THR A O 1
ATOM 795 N N . VAL A 1 104 ? 47.385 -13.400 21.672 1.00 73.94 104 VAL A N 1
ATOM 796 C CA . VAL A 1 104 ? 48.070 -14.574 22.227 1.00 73.94 104 VAL A CA 1
ATOM 797 C C . VAL A 1 104 ? 49.412 -14.098 22.778 1.00 73.94 104 VAL A C 1
ATOM 799 O O . VAL A 1 104 ? 50.210 -13.539 22.020 1.00 73.94 104 VAL A O 1
ATOM 802 N N . THR A 1 105 ? 49.657 -14.273 24.076 1.00 73.75 105 THR A N 1
ATOM 803 C CA . THR A 1 105 ? 50.960 -13.973 24.690 1.00 73.75 105 THR A CA 1
ATOM 804 C C . THR A 1 105 ? 51.795 -15.246 24.790 1.00 73.75 105 THR A C 1
ATOM 806 O O . THR A 1 105 ? 51.272 -16.357 24.783 1.00 73.75 105 THR A O 1
ATOM 809 N N . SER A 1 106 ? 53.122 -15.106 24.859 1.00 68.31 106 SER A N 1
ATOM 810 C CA . SER A 1 106 ? 54.054 -16.244 24.938 1.00 68.31 106 SER A CA 1
ATOM 811 C C . SER A 1 106 ? 53.812 -17.165 26.146 1.00 68.31 106 SER A C 1
ATOM 813 O O . SER A 1 106 ? 54.307 -18.288 26.1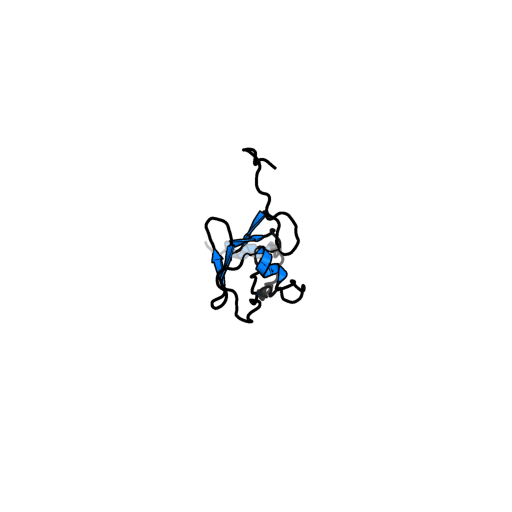49 1.00 68.31 106 SER A O 1
ATOM 815 N N . ASP A 1 107 ? 53.036 -16.705 27.131 1.00 69.69 107 ASP A N 1
ATOM 816 C CA . ASP A 1 107 ? 52.644 -17.447 28.333 1.00 69.69 107 ASP A CA 1
ATOM 817 C C . ASP A 1 107 ? 51.501 -18.458 28.076 1.00 69.69 107 ASP A C 1
ATOM 819 O O . ASP A 1 107 ? 51.296 -19.376 28.864 1.00 69.69 107 ASP A O 1
ATOM 823 N N . ASP A 1 108 ? 50.781 -18.360 26.949 1.00 66.88 108 ASP A N 1
ATOM 824 C CA . ASP A 1 108 ? 49.683 -19.278 26.590 1.00 66.88 108 ASP A CA 1
ATOM 825 C C . ASP A 1 108 ? 50.177 -20.639 26.033 1.00 66.88 108 ASP A C 1
ATOM 827 O O . ASP A 1 108 ? 49.378 -21.521 25.699 1.00 66.88 108 ASP A O 1
ATOM 831 N N . LEU A 1 109 ? 51.498 -20.840 25.920 1.00 62.81 109 LEU A N 1
ATOM 832 C CA . LEU A 1 109 ? 52.121 -22.073 25.411 1.00 62.81 109 LEU A CA 1
ATOM 833 C C . LEU A 1 109 ? 52.197 -23.206 26.449 1.00 62.81 109 LEU A C 1
ATOM 835 O O . LEU A 1 109 ? 52.418 -24.363 26.074 1.00 62.81 109 LEU A O 1
ATOM 839 N N . ASP A 1 110 ? 51.948 -22.914 27.728 1.00 60.22 110 ASP A N 1
ATOM 840 C CA . ASP A 1 110 ? 52.017 -23.907 28.809 1.00 60.22 110 ASP A CA 1
ATOM 841 C C . ASP A 1 110 ? 50.942 -25.004 28.695 1.00 60.22 110 ASP A C 1
ATOM 843 O O . ASP A 1 110 ? 51.084 -26.088 29.266 1.00 60.22 110 ASP A O 1
ATOM 847 N N . PHE A 1 111 ? 49.894 -24.787 27.892 1.00 58.19 111 PHE A N 1
ATOM 848 C CA . PHE A 1 111 ? 48.819 -25.765 27.698 1.00 58.19 111 PHE A CA 1
ATOM 849 C C . PHE A 1 111 ? 49.204 -26.951 26.790 1.00 58.19 111 PHE A C 1
ATOM 851 O O . PHE A 1 111 ? 48.511 -27.967 26.779 1.00 58.19 111 PHE A O 1
ATOM 858 N N . ILE A 1 112 ? 50.304 -26.859 26.028 1.00 62.38 112 ILE A N 1
ATOM 859 C CA . ILE A 1 112 ? 50.707 -27.888 25.043 1.00 62.38 112 ILE A CA 1
ATOM 860 C C . ILE A 1 112 ? 51.856 -28.775 25.572 1.00 62.38 112 ILE A C 1
ATOM 862 O O . ILE A 1 112 ? 52.102 -29.858 25.042 1.00 62.38 112 ILE A O 1
ATOM 866 N N . GLY A 1 113 ? 52.531 -28.371 26.653 1.00 60.78 113 GLY A N 1
ATOM 867 C CA . GLY A 1 113 ? 53.739 -29.040 27.157 1.00 60.78 113 GLY A CA 1
ATOM 868 C C . GLY A 1 113 ? 53.535 -30.251 28.080 1.00 60.78 113 GLY A C 1
ATOM 869 O O . GLY A 1 113 ? 54.494 -30.980 28.312 1.00 60.78 113 GLY A O 1
ATOM 870 N N . TYR A 1 114 ? 52.325 -30.496 28.598 1.00 59.75 114 TYR A N 1
ATOM 871 C CA . TYR A 1 114 ? 52.079 -31.495 29.661 1.00 59.75 114 TYR A CA 1
ATOM 872 C C . TYR A 1 114 ? 51.365 -32.785 29.213 1.00 59.75 114 TYR A C 1
ATOM 874 O O . TYR A 1 114 ? 50.809 -33.512 30.035 1.00 59.75 114 TYR A O 1
ATOM 882 N N . LEU A 1 115 ? 51.399 -33.114 27.920 1.00 60.09 115 LEU A N 1
ATOM 883 C CA . LEU A 1 115 ? 50.988 -34.428 27.409 1.00 60.09 115 LEU A CA 1
ATOM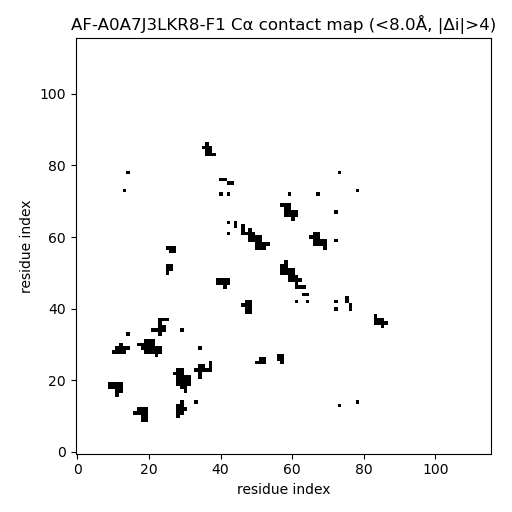 884 C C . LEU A 1 115 ? 52.190 -35.158 26.804 1.00 60.09 115 LEU A C 1
ATOM 886 O O . LEU A 1 115 ? 52.283 -35.347 25.589 1.00 60.09 115 LEU A O 1
ATOM 890 N N . ARG A 1 116 ? 53.120 -35.575 27.665 1.00 48.72 116 ARG A N 1
ATOM 891 C CA . ARG A 1 116 ? 54.016 -36.691 27.370 1.00 48.72 116 ARG A CA 1
ATOM 892 C C . ARG A 1 116 ? 54.383 -37.456 28.629 1.00 48.72 116 ARG A C 1
ATOM 894 O O . ARG A 1 116 ? 54.697 -36.793 29.638 1.00 48.72 116 ARG A O 1
#

Sequence (116 aa):
MRKAYGMSKTEKCPFCNVTALSVNKQGIPVCRQHIKLNLNMKCACGEWLDVKKSKWGAFFLCSRCGPISLAKAMELNPIDAKDVVAEKKSSTIKPKSEPKEITVTSDDLDFIGYLR